Protein AF-X1ERQ1-F1 (afdb_monomer)

Structure (mmCIF, N/CA/C/O backbone):
data_AF-X1ERQ1-F1
#
_entry.id   AF-X1ERQ1-F1
#
loop_
_atom_site.group_PDB
_atom_site.id
_atom_site.type_symbol
_atom_site.label_atom_id
_atom_site.label_alt_id
_atom_site.label_comp_id
_atom_site.label_asym_id
_atom_site.label_entity_id
_atom_site.label_seq_id
_atom_site.pdbx_PDB_ins_code
_atom_site.Cartn_x
_atom_site.Cartn_y
_atom_site.Cartn_z
_atom_site.occupancy
_atom_site.B_iso_or_equiv
_atom_site.auth_seq_id
_atom_site.auth_comp_id
_atom_site.auth_asym_id
_atom_site.auth_atom_id
_atom_site.pdbx_PDB_model_num
ATOM 1 N N . VAL A 1 1 ? -7.931 11.398 16.971 1.00 63.84 1 VAL A N 1
ATOM 2 C CA . VAL A 1 1 ? -7.912 11.131 15.512 1.00 63.84 1 VAL A CA 1
ATOM 3 C C . VAL A 1 1 ? -9.353 10.955 15.057 1.00 63.84 1 VAL A C 1
ATOM 5 O O . VAL A 1 1 ? -10.012 10.068 15.576 1.00 63.84 1 VAL A O 1
ATOM 8 N N . ARG A 1 2 ? -9.879 11.842 14.201 1.00 82.06 2 ARG A N 1
ATOM 9 C CA . ARG A 1 2 ? -11.306 11.841 13.809 1.00 82.06 2 ARG A CA 1
ATOM 10 C C . ARG A 1 2 ? -11.642 10.774 12.758 1.00 82.06 2 ARG A C 1
ATOM 12 O O . ARG A 1 2 ? -12.766 10.294 12.733 1.00 82.06 2 ARG A O 1
ATOM 19 N N . TYR A 1 3 ? -10.665 10.392 11.934 1.00 85.81 3 TYR A N 1
ATOM 20 C CA . TYR A 1 3 ? -10.812 9.402 10.868 1.00 85.81 3 TYR A CA 1
ATOM 21 C C . TYR A 1 3 ? -9.645 8.418 10.906 1.00 85.81 3 TYR A C 1
ATOM 23 O O . TYR A 1 3 ? -8.494 8.837 10.997 1.00 85.81 3 TYR A O 1
ATOM 31 N N . GLN A 1 4 ? -9.952 7.125 10.847 1.00 91.69 4 GLN A N 1
ATOM 32 C CA . GLN A 1 4 ? -8.971 6.042 10.857 1.00 91.69 4 GLN A CA 1
ATOM 33 C C . GLN A 1 4 ? -9.360 5.026 9.774 1.00 91.69 4 GLN A C 1
ATOM 35 O O . GLN A 1 4 ? -9.972 4.004 10.086 1.00 91.69 4 GLN A O 1
ATOM 40 N N . PRO A 1 5 ? -9.101 5.335 8.491 1.00 94.56 5 PRO A N 1
ATOM 41 C CA . PRO A 1 5 ? -9.383 4.397 7.413 1.00 94.56 5 PRO A CA 1
ATOM 42 C C . PRO A 1 5 ? -8.443 3.190 7.502 1.00 94.56 5 PRO A C 1
ATOM 44 O O . PRO A 1 5 ? -7.352 3.291 8.061 1.00 94.56 5 PRO A O 1
ATOM 47 N N . CYS A 1 6 ? -8.827 2.058 6.913 1.00 94.00 6 CYS A N 1
ATOM 48 C CA . CYS A 1 6 ? -7.932 0.902 6.798 1.00 94.00 6 CYS A CA 1
ATOM 49 C C . CYS A 1 6 ? -6.700 1.230 5.943 1.00 94.00 6 CYS A C 1
ATOM 51 O O . CYS A 1 6 ? -5.595 0.804 6.26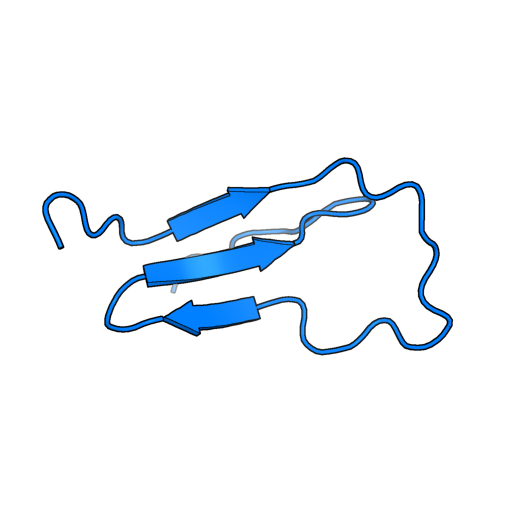9 1.00 94.00 6 CYS A O 1
ATOM 53 N N . TYR A 1 7 ? -6.888 2.047 4.902 1.00 93.88 7 TYR A N 1
ATOM 54 C CA . TYR A 1 7 ? -5.848 2.421 3.951 1.00 93.88 7 TYR A CA 1
ATOM 55 C C . TYR A 1 7 ? -5.824 3.930 3.717 1.00 93.88 7 TYR A C 1
ATOM 57 O O . TYR A 1 7 ? -6.870 4.561 3.552 1.00 93.88 7 TYR A O 1
ATOM 65 N N . PHE A 1 8 ? -4.623 4.492 3.645 1.00 93.94 8 PHE A N 1
ATOM 66 C CA . PHE A 1 8 ? -4.359 5.807 3.082 1.00 93.94 8 PHE A CA 1
ATOM 67 C C . PHE A 1 8 ? -3.427 5.638 1.882 1.00 93.94 8 PHE A C 1
ATOM 69 O O . PHE A 1 8 ? -2.228 5.422 2.030 1.00 93.94 8 PHE A O 1
ATOM 76 N N . ILE A 1 9 ? -4.013 5.689 0.689 1.00 92.38 9 ILE A N 1
ATOM 77 C CA . ILE A 1 9 ? -3.331 5.426 -0.577 1.00 92.38 9 ILE A CA 1
ATOM 78 C C . ILE A 1 9 ? -2.880 6.757 -1.169 1.00 92.38 9 ILE A C 1
ATOM 80 O O . ILE A 1 9 ? -3.698 7.662 -1.347 1.00 92.38 9 ILE A O 1
ATOM 84 N N . HIS A 1 10 ? -1.596 6.874 -1.492 1.00 89.31 10 HIS A N 1
ATOM 85 C CA . HIS A 1 10 ? -1.061 8.052 -2.161 1.00 89.31 10 HIS A CA 1
ATOM 86 C C . HIS A 1 10 ? -0.077 7.669 -3.266 1.00 89.31 10 HIS A C 1
ATOM 88 O O . HIS A 1 10 ? 0.488 6.583 -3.298 1.00 89.31 10 HIS A O 1
ATOM 94 N N . GLY A 1 11 ? 0.126 8.585 -4.198 1.00 76.56 11 GLY A N 1
ATOM 95 C CA . GLY A 1 11 ? 1.065 8.481 -5.308 1.00 76.56 11 GLY A CA 1
ATOM 96 C C . GLY A 1 11 ? 1.353 9.893 -5.799 1.00 76.56 11 GLY A C 1
ATOM 97 O O . GLY A 1 11 ? 0.824 10.839 -5.226 1.00 76.56 11 GLY A O 1
ATOM 98 N N . HIS A 1 12 ? 2.164 10.048 -6.843 1.00 70.62 12 HIS A N 1
ATOM 99 C CA . HIS A 1 12 ? 2.675 11.351 -7.304 1.00 70.62 12 HIS A CA 1
ATOM 100 C C . HIS A 1 12 ? 3.849 11.895 -6.468 1.00 70.62 12 HIS A C 1
ATOM 102 O O . HIS A 1 12 ? 3.838 13.012 -5.959 1.00 70.62 12 HIS A O 1
ATOM 108 N N . GLN A 1 13 ? 4.907 11.091 -6.352 1.00 62.22 13 GLN A N 1
ATOM 109 C CA . GLN A 1 13 ? 6.195 11.530 -5.818 1.00 62.22 13 GLN A CA 1
ATOM 110 C C . GLN A 1 13 ? 7.172 11.679 -6.992 1.00 62.22 13 GLN A C 1
ATOM 112 O O . GLN A 1 13 ? 7.579 10.691 -7.591 1.00 62.22 13 GLN A O 1
ATOM 117 N N . HIS A 1 14 ? 7.528 12.914 -7.352 1.00 61.97 14 HIS A N 1
ATOM 118 C CA . HIS A 1 14 ? 8.563 13.193 -8.365 1.00 61.97 14 HIS A CA 1
ATOM 119 C C . HIS A 1 14 ? 9.989 12.983 -7.821 1.00 61.97 14 HIS A C 1
ATOM 121 O O . HIS A 1 14 ? 10.966 13.037 -8.563 1.00 61.97 14 HIS A O 1
ATOM 127 N N . LEU A 1 15 ? 10.110 12.733 -6.517 1.00 58.72 15 LEU A N 1
ATOM 128 C CA . LEU A 1 15 ? 11.353 12.360 -5.862 1.00 58.72 15 LEU A CA 1
ATOM 129 C C . LEU A 1 15 ? 11.549 10.853 -6.013 1.00 58.72 15 LEU A C 1
ATOM 131 O O . LEU A 1 15 ? 10.965 10.055 -5.275 1.00 58.72 15 LEU A O 1
ATOM 135 N N . ILE A 1 16 ? 12.380 10.481 -6.985 1.00 55.25 16 ILE A N 1
ATOM 136 C CA . ILE A 1 16 ? 12.997 9.158 -7.052 1.00 55.25 16 ILE A CA 1
ATOM 137 C C . ILE A 1 16 ? 13.951 9.084 -5.858 1.00 55.25 16 ILE A C 1
ATOM 139 O O . ILE A 1 16 ? 15.099 9.517 -5.937 1.00 55.25 16 ILE A O 1
ATOM 143 N N . TYR A 1 17 ? 13.465 8.602 -4.715 1.00 58.31 17 TYR A N 1
ATOM 144 C CA . TYR A 1 17 ? 14.359 8.256 -3.620 1.00 58.31 17 TYR A CA 1
ATOM 145 C C . TYR A 1 17 ? 15.192 7.048 -4.083 1.00 58.31 17 TYR A C 1
ATOM 147 O O . TYR A 1 17 ? 14.608 6.032 -4.465 1.00 58.31 17 TYR A O 1
ATOM 155 N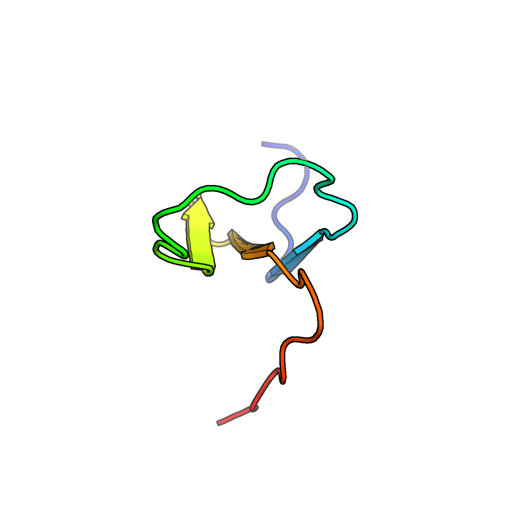 N . PRO A 1 18 ? 16.538 7.123 -4.068 1.00 54.88 18 PRO A N 1
ATOM 156 C CA . PRO A 1 18 ? 17.421 6.042 -4.530 1.00 54.88 18 PRO A CA 1
ATOM 157 C C . PRO A 1 18 ? 17.302 4.759 -3.691 1.00 54.88 18 PRO A C 1
ATOM 159 O O . PRO A 1 18 ? 17.830 3.712 -4.054 1.00 54.88 18 PRO A O 1
ATOM 162 N N . HIS A 1 19 ? 16.556 4.826 -2.591 1.00 54.53 19 HIS A N 1
ATOM 163 C CA . HIS A 1 19 ? 16.117 3.696 -1.801 1.00 54.53 19 HIS A CA 1
ATOM 164 C C . HIS A 1 19 ? 14.597 3.646 -1.907 1.00 54.53 19 HIS A C 1
ATOM 166 O O . HIS A 1 19 ? 13.901 4.416 -1.245 1.00 54.53 19 HIS A O 1
ATOM 172 N N . ALA A 1 20 ? 14.080 2.762 -2.759 1.00 58.78 20 ALA A N 1
ATOM 173 C CA . ALA A 1 20 ? 12.673 2.380 -2.762 1.00 58.78 20 ALA A CA 1
ATOM 174 C C . ALA A 1 20 ? 12.367 1.631 -1.453 1.00 58.78 20 ALA A C 1
ATOM 176 O O . ALA A 1 20 ? 12.249 0.409 -1.441 1.00 58.78 20 ALA A O 1
ATOM 177 N N . GLY A 1 21 ? 12.366 2.368 -0.342 1.00 64.12 21 GLY A N 1
ATOM 178 C CA . GLY A 1 21 ? 12.143 1.855 0.997 1.00 64.12 21 GLY A CA 1
ATOM 179 C C . GLY A 1 21 ? 10.745 1.271 1.164 1.00 64.12 21 GLY A C 1
ATOM 180 O O . GLY A 1 21 ? 9.981 1.112 0.209 1.00 64.12 21 GLY A O 1
ATOM 181 N N . GLU A 1 22 ? 10.422 0.948 2.411 1.00 73.00 22 GLU A N 1
ATOM 182 C CA . GLU A 1 22 ? 9.129 0.409 2.819 1.00 73.00 22 GLU A CA 1
ATOM 183 C C . GLU A 1 22 ? 7.976 1.242 2.222 1.00 73.00 22 GLU A C 1
ATOM 185 O O . GLU A 1 22 ? 7.801 2.418 2.536 1.00 73.00 22 GLU A O 1
ATOM 190 N N . ARG A 1 23 ? 7.214 0.647 1.292 1.00 86.56 23 ARG A N 1
ATOM 191 C CA . ARG A 1 23 ? 6.082 1.313 0.615 1.00 86.56 23 ARG A CA 1
ATOM 192 C C . ARG A 1 23 ? 4.831 1.379 1.480 1.00 86.56 23 ARG A C 1
ATOM 194 O O . ARG A 1 23 ? 3.881 2.065 1.116 1.00 86.56 23 ARG A O 1
ATOM 201 N N . VAL A 1 24 ? 4.823 0.622 2.569 1.00 90.62 24 VAL A N 1
ATOM 202 C CA . VAL A 1 24 ? 3.720 0.507 3.509 1.00 90.62 24 VAL A CA 1
ATOM 203 C C . VAL A 1 24 ? 4.226 0.995 4.851 1.00 90.62 24 VAL A C 1
ATOM 205 O O . VAL A 1 24 ? 5.287 0.589 5.304 1.00 90.62 24 VAL A O 1
ATOM 208 N N . THR A 1 25 ? 3.480 1.874 5.499 1.00 91.69 25 THR A N 1
ATOM 209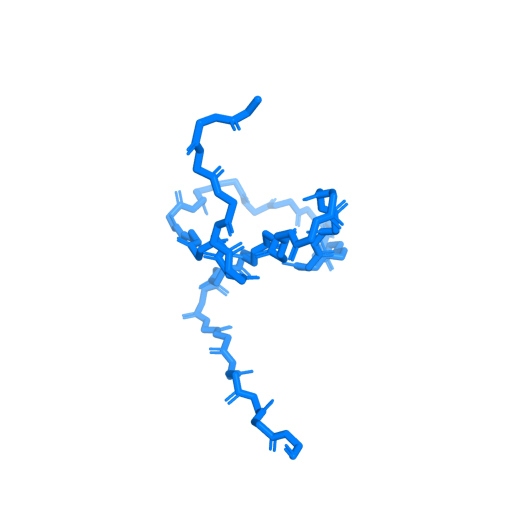 C CA . THR A 1 25 ? 3.777 2.301 6.864 1.00 91.69 25 THR A CA 1
ATOM 210 C C . THR A 1 25 ? 2.519 2.186 7.700 1.00 91.69 25 THR A C 1
ATOM 212 O O . THR A 1 25 ? 1.446 2.631 7.293 1.00 91.69 25 THR A O 1
ATOM 215 N N . GLN A 1 26 ? 2.642 1.605 8.889 1.00 93.88 26 GLN A N 1
ATOM 216 C CA . GLN A 1 26 ? 1.525 1.481 9.814 1.00 93.88 26 GLN A CA 1
ATOM 217 C C . GLN A 1 26 ? 1.423 2.722 10.707 1.00 93.88 26 GLN A C 1
ATOM 219 O O . GLN A 1 26 ? 2.334 3.021 11.478 1.00 93.88 26 GLN A O 1
ATOM 224 N N . ILE A 1 27 ? 0.283 3.415 10.661 1.00 92.38 27 ILE A N 1
ATOM 225 C CA . ILE A 1 27 ? -0.048 4.507 11.586 1.00 92.38 27 ILE A CA 1
ATOM 226 C C . ILE A 1 27 ? -1.329 4.142 12.337 1.00 92.38 27 ILE A C 1
ATOM 228 O O . ILE A 1 27 ? -2.447 4.258 11.830 1.00 92.38 27 ILE A O 1
ATOM 232 N N . GLY A 1 28 ? -1.180 3.678 13.578 1.00 93.19 28 GLY A N 1
ATOM 233 C CA . GLY A 1 28 ? -2.306 3.160 14.355 1.00 93.19 28 GLY A CA 1
ATOM 234 C C . GLY A 1 28 ? -2.913 1.936 13.668 1.00 93.19 28 GLY A C 1
ATOM 235 O O . GLY A 1 28 ? -2.237 0.922 13.544 1.00 93.19 28 GLY A O 1
ATOM 236 N N . LYS A 1 29 ? -4.166 2.028 13.194 1.00 94.06 29 LYS A N 1
ATOM 237 C CA . LYS A 1 29 ? -4.827 0.976 12.387 1.00 94.06 29 LYS A CA 1
ATOM 238 C C . LYS A 1 29 ? -4.859 1.276 10.883 1.00 94.06 29 LYS A C 1
ATOM 240 O O . LYS A 1 29 ? -5.410 0.488 10.124 1.00 94.06 29 LYS A O 1
ATOM 245 N N . THR A 1 30 ? -4.282 2.396 10.457 1.00 94.88 30 THR A N 1
ATOM 246 C CA . THR A 1 30 ? -4.247 2.814 9.055 1.00 94.88 30 THR A CA 1
ATOM 247 C C . THR A 1 30 ? -2.935 2.393 8.408 1.00 94.88 30 THR A C 1
ATOM 249 O O . THR A 1 30 ? -1.864 2.766 8.887 1.00 94.88 30 THR A O 1
ATOM 252 N N . GLN A 1 31 ? -3.023 1.666 7.297 1.00 94.50 31 GLN A N 1
ATOM 253 C CA . GLN A 1 31 ? -1.891 1.399 6.413 1.00 94.50 31 GLN A CA 1
ATOM 254 C C . GLN A 1 31 ? -1.731 2.557 5.428 1.00 94.50 31 GLN A C 1
ATOM 256 O O . GLN A 1 31 ? -2.614 2.809 4.609 1.00 94.50 31 GLN A O 1
ATOM 261 N N . VAL A 1 32 ? -0.618 3.276 5.509 1.00 92.75 32 VAL A N 1
ATOM 262 C CA . VAL A 1 32 ? -0.240 4.309 4.540 1.00 92.75 32 VAL A CA 1
ATOM 263 C C . VAL A 1 32 ? 0.550 3.639 3.425 1.00 92.75 32 VAL A C 1
ATOM 265 O O . VAL A 1 32 ? 1.570 3.018 3.708 1.00 92.75 32 VAL A O 1
ATOM 268 N N . ILE A 1 33 ? 0.072 3.727 2.184 1.00 91.94 33 ILE A N 1
ATOM 269 C CA . ILE A 1 33 ? 0.637 3.004 1.039 1.00 91.94 33 ILE A CA 1
ATOM 270 C C . ILE A 1 33 ? 1.067 3.995 -0.043 1.00 91.94 33 ILE A C 1
ATOM 272 O O . ILE A 1 33 ? 0.238 4.740 -0.573 1.00 91.94 33 ILE A O 1
ATOM 276 N N . ASN A 1 34 ? 2.351 3.956 -0.403 1.00 89.44 34 ASN A N 1
ATOM 277 C CA . ASN A 1 34 ? 2.907 4.687 -1.536 1.00 89.44 34 ASN A CA 1
ATOM 278 C C . ASN A 1 34 ? 2.818 3.847 -2.821 1.00 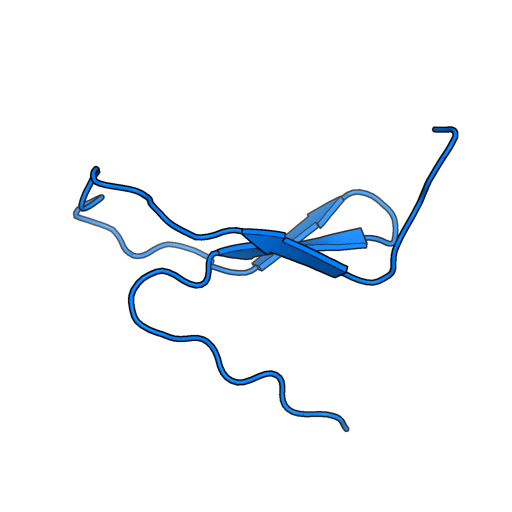89.44 34 ASN A C 1
ATOM 280 O O . ASN A 1 34 ? 3.494 2.826 -2.978 1.00 89.44 34 ASN A O 1
ATOM 284 N N . CYS A 1 35 ? 2.008 4.313 -3.767 1.00 88.75 35 CYS A N 1
ATOM 285 C CA . CYS A 1 35 ? 1.720 3.667 -5.043 1.00 88.75 35 CYS A CA 1
ATOM 286 C C . CYS A 1 35 ? 2.494 4.269 -6.225 1.00 88.75 35 CYS A C 1
ATOM 288 O O . CYS A 1 35 ? 1.983 4.285 -7.345 1.00 88.75 35 CYS A O 1
ATOM 290 N N . TYR A 1 36 ? 3.712 4.784 -6.015 1.00 84.38 36 TYR A N 1
ATOM 291 C CA . TYR A 1 36 ? 4.576 5.199 -7.126 1.00 84.38 36 T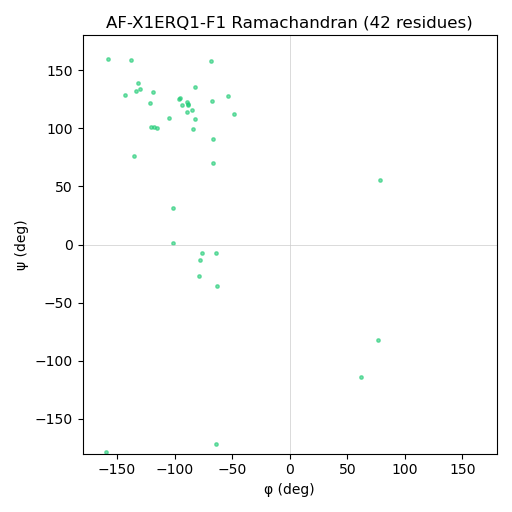YR A CA 1
ATOM 292 C C . TYR A 1 36 ? 4.759 4.065 -8.161 1.00 84.38 36 TYR A C 1
ATOM 294 O O . TYR A 1 36 ? 5.129 2.936 -7.820 1.00 84.38 36 TYR A O 1
ATOM 302 N N . GLY A 1 37 ? 4.498 4.380 -9.435 1.00 83.50 37 GLY A N 1
ATOM 303 C CA . GLY A 1 37 ? 4.416 3.412 -10.532 1.00 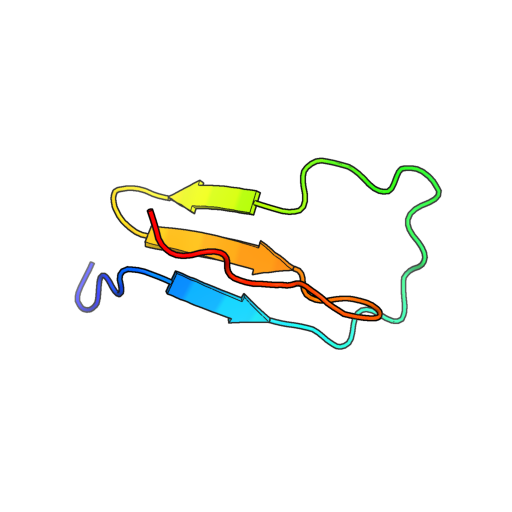83.50 37 GLY A CA 1
ATOM 304 C C . GLY A 1 37 ? 3.099 2.637 -10.49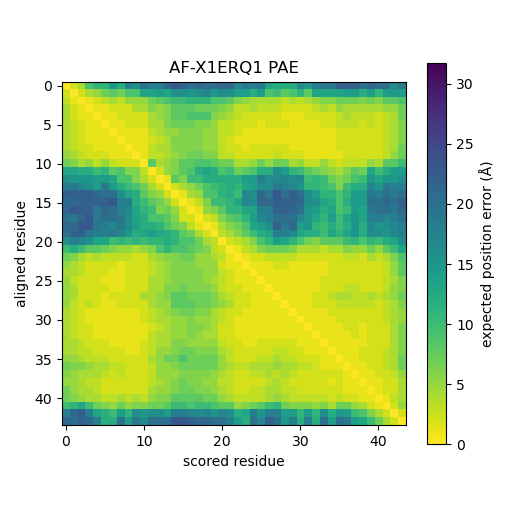6 1.00 83.50 37 GLY A C 1
ATOM 305 O O . GLY A 1 37 ? 2.159 2.978 -11.206 1.00 83.50 37 GLY A O 1
ATOM 306 N N . TYR A 1 38 ? 3.043 1.604 -9.661 1.00 86.50 38 TYR A N 1
ATOM 307 C CA . TYR A 1 38 ? 1.830 0.863 -9.326 1.00 86.50 38 TYR A CA 1
ATOM 308 C C . TYR A 1 38 ? 2.019 0.148 -7.980 1.00 86.50 38 TYR A C 1
ATOM 310 O O . TYR A 1 38 ? 3.148 -0.069 -7.523 1.00 86.50 38 TYR A O 1
ATOM 318 N N . TYR A 1 39 ? 0.910 -0.217 -7.343 1.00 87.06 39 TYR A N 1
ATOM 319 C CA . TYR A 1 39 ? 0.877 -1.074 -6.161 1.00 87.06 39 TYR A CA 1
ATOM 320 C C . TYR A 1 39 ? -0.349 -1.979 -6.261 1.00 87.06 39 TYR A C 1
ATOM 322 O O . TYR A 1 39 ? -1.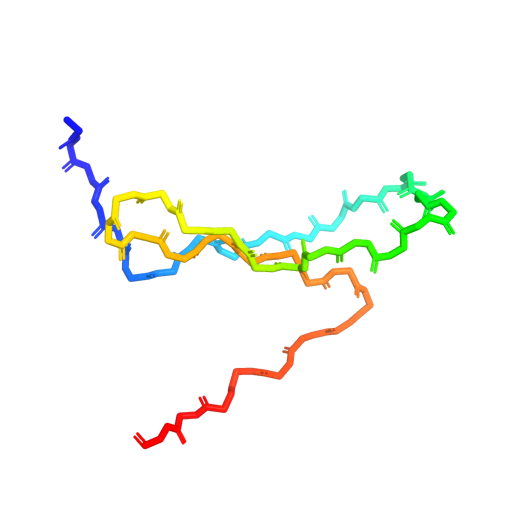451 -1.490 -6.512 1.00 87.06 39 TYR A O 1
ATOM 330 N N . ILE A 1 40 ? -0.155 -3.285 -6.096 1.00 90.56 40 ILE A N 1
ATOM 331 C CA . ILE A 1 40 ? -1.241 -4.266 -6.114 1.00 90.56 40 ILE A CA 1
ATOM 332 C C . ILE A 1 40 ? -1.675 -4.478 -4.668 1.00 90.56 40 ILE A C 1
ATOM 334 O O . ILE A 1 40 ? -0.869 -4.878 -3.833 1.00 90.56 40 ILE A O 1
ATOM 338 N N . LEU A 1 41 ? -2.943 -4.190 -4.375 1.00 89.50 41 LEU A N 1
ATOM 339 C CA . LEU A 1 41 ? -3.549 -4.624 -3.124 1.00 89.50 41 LEU A CA 1
ATOM 340 C C . LEU A 1 41 ? -4.008 -6.069 -3.305 1.00 89.50 41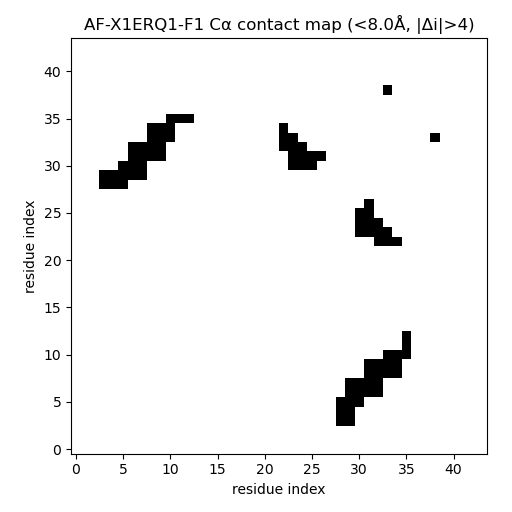 LEU A C 1
ATOM 342 O O . LEU A 1 41 ? -4.974 -6.329 -4.020 1.00 89.50 41 LEU A O 1
ATOM 346 N N . GLU A 1 42 ? -3.305 -6.995 -2.668 1.00 83.62 42 GLU A N 1
ATOM 347 C CA . GLU A 1 42 ? -3.748 -8.379 -2.552 1.00 83.62 42 GLU A CA 1
ATOM 348 C C . GLU A 1 42 ? -4.596 -8.508 -1.283 1.00 83.62 42 GLU A C 1
ATOM 350 O O . GLU A 1 42 ? -4.153 -8.163 -0.186 1.00 83.62 42 GLU A O 1
ATOM 355 N N . ASN A 1 43 ? -5.838 -8.965 -1.438 1.00 72.88 43 ASN A N 1
ATOM 356 C CA . ASN A 1 43 ? -6.652 -9.379 -0.301 1.00 72.88 43 ASN A CA 1
ATOM 357 C C . ASN A 1 43 ? -6.266 -10.817 0.069 1.00 72.88 43 ASN A C 1
ATOM 359 O O . ASN A 1 43 ? -6.153 -11.660 -0.821 1.00 72.88 43 ASN A O 1
ATOM 363 N N . VAL A 1 44 ? -6.095 -11.077 1.368 1.00 50.75 44 VAL A N 1
ATOM 364 C CA . VAL A 1 44 ? -6.057 -12.435 1.939 1.00 50.75 44 VAL A CA 1
ATOM 365 C C . VAL A 1 44 ? -7.480 -12.889 2.230 1.00 50.75 44 VAL A C 1
ATOM 367 O O . VAL A 1 44 ? -8.256 -12.046 2.740 1.00 50.75 44 VAL A O 1
#

Sequence (44 aa):
VRYQPCYFIHGHQHLIYPHAGERVTQIGKTQVINCYGYYILENV

Mean predicted aligned error: 6.45 Å

Radius of gyration: 11.67 Å; Cα contacts (8 Å, |Δi|>4): 42; chains: 1; bounding box: 29×26×26 Å

Foldseek 3Di:
DPDADQEDEDEDDPDPPVDPPDQWDDDPNYTYGYAYVHDDDDDD

Solvent-accessible surface area (backbone atoms only — not comparable to full-atom values): 3081 Å² total; per-residue (Å²): 132,99,75,80,50,67,63,47,81,45,63,86,69,90,69,80,56,94,64,86,61,85,49,61,45,80,56,92,78,19,37,37,34,58,33,63,97,66,69,85,86,79,84,130

Organism: NCBI:txid412755

pLDDT: mean 80.77, std 14.23, range [50.75, 94.88]

Secondary structure (DSSP, 8-state):
-----SEEEE-------SS---SEEEETTEEEEE-SS-------

Nearest PDB structures (foldseek):
  7y21-assembly1_C  TM=2.653E-01  e=9.898E+00  Severe acute respiratory syndrome coronavirus 2